Protein AF-A0A950TLU7-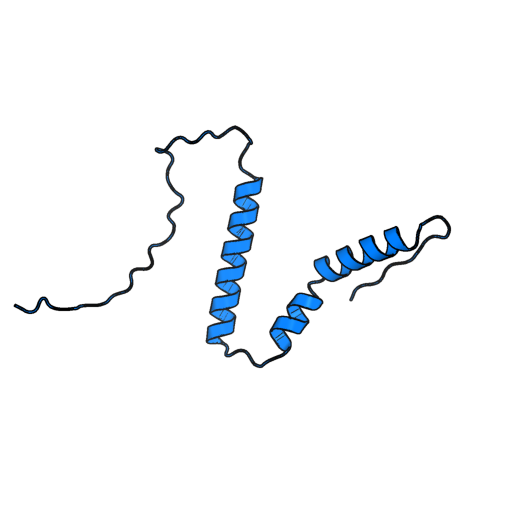F1 (afdb_monomer_lite)

Foldseek 3Di:
DFDDDDDPPDDPVVRVVVRVVRCVVVCVVVVCVVPVDDDPPVRVVVVVVVVVVVVVVVVVVVPDPPPPDPDVPDPDPPPDDPPPDDDDDDDD

Secondary structure (DSSP, 8-state):
----PPPTTS-HHHHHHHHHHHHHHTTHHHHHHHHSS---HHHHHHHHHHHHHHHHHHHHHHSS-TT----TTS--------------PPP-

Radius of gyration: 22.39 Å; chains: 1; bounding box: 50×42×54 Å

Structure (mmCIF, N/CA/C/O backbone):
data_AF-A0A950TLU7-F1
#
_entry.id   AF-A0A950TLU7-F1
#
loop_
_atom_site.group_PDB
_atom_site.id
_atom_site.type_symbol
_atom_site.label_atom_id
_atom_site.label_alt_id
_atom_site.label_comp_id
_atom_site.label_asym_id
_atom_site.label_entity_id
_atom_site.label_seq_id
_atom_site.pdbx_PDB_ins_code
_atom_site.Cartn_x
_atom_site.Cartn_y
_atom_site.Cartn_z
_atom_site.occupancy
_atom_site.B_iso_or_equiv
_atom_site.auth_seq_id
_atom_site.auth_comp_id
_atom_site.auth_asym_id
_atom_site.auth_atom_id
_atom_site.pdbx_PDB_model_num
ATOM 1 N N . MET A 1 1 ? -5.133 -12.192 0.298 1.00 72.81 1 MET A N 1
ATOM 2 C CA . MET A 1 1 ? -6.604 -12.160 0.502 1.00 72.81 1 MET A CA 1
ATOM 3 C C . MET A 1 1 ? -6.873 -11.535 1.868 1.00 72.81 1 MET A C 1
ATOM 5 O O . MET A 1 1 ? -6.212 -11.927 2.819 1.00 72.81 1 MET A O 1
ATOM 9 N N . ALA A 1 2 ? -7.776 -10.556 1.998 1.00 82.81 2 ALA A N 1
ATOM 10 C CA . ALA A 1 2 ? -7.981 -9.836 3.264 1.00 82.81 2 ALA A CA 1
ATOM 11 C C . ALA A 1 2 ? -9.288 -10.260 3.955 1.00 82.81 2 ALA A C 1
ATOM 13 O O . ALA A 1 2 ? -10.366 -9.959 3.455 1.00 82.81 2 ALA A O 1
ATOM 14 N N . PHE A 1 3 ? -9.180 -10.916 5.114 1.00 83.62 3 PHE A N 1
ATOM 15 C CA . PHE A 1 3 ? -10.308 -11.299 5.971 1.00 83.62 3 PHE A CA 1
ATOM 16 C C . PHE A 1 3 ? -10.137 -10.732 7.386 1.00 83.62 3 PHE A C 1
ATOM 18 O O . PHE A 1 3 ? -9.020 -10.453 7.835 1.00 83.62 3 PHE A O 1
ATOM 25 N N . ILE A 1 4 ? -11.255 -10.542 8.081 1.00 85.38 4 ILE A N 1
ATOM 26 C CA . ILE A 1 4 ? -11.318 -10.069 9.466 1.00 85.38 4 ILE A CA 1
ATOM 27 C C . ILE A 1 4 ? -12.562 -10.667 10.099 1.00 85.38 4 ILE A C 1
ATOM 29 O O . ILE A 1 4 ? -13.644 -10.581 9.523 1.00 85.38 4 ILE A O 1
ATOM 33 N N . ASN A 1 5 ? -12.398 -11.181 11.309 1.00 86.31 5 ASN A N 1
ATOM 34 C CA . ASN A 1 5 ? -13.507 -11.620 12.139 1.00 86.31 5 ASN A CA 1
ATOM 35 C C . ASN A 1 5 ? -13.839 -10.481 13.107 1.00 86.31 5 ASN A C 1
ATOM 37 O O . ASN A 1 5 ? -12.934 -9.897 13.709 1.00 86.31 5 ASN A O 1
ATOM 41 N N . ILE A 1 6 ? -15.120 -10.131 13.201 1.00 85.56 6 ILE A N 1
ATOM 42 C CA . ILE A 1 6 ? -15.608 -9.070 14.085 1.00 85.56 6 ILE A CA 1
ATOM 43 C C . ILE A 1 6 ? -16.060 -9.728 15.387 1.00 85.56 6 ILE A C 1
ATOM 45 O O . ILE A 1 6 ? -16.851 -10.668 15.354 1.00 85.56 6 ILE A O 1
ATOM 49 N N . ASN A 1 7 ? -15.561 -9.241 16.522 1.00 83.56 7 ASN A N 1
ATOM 50 C CA . ASN A 1 7 ? -16.007 -9.702 17.834 1.00 83.56 7 ASN A CA 1
ATOM 51 C C . ASN A 1 7 ? -17.244 -8.906 18.283 1.00 83.56 7 ASN A C 1
ATOM 53 O O . ASN A 1 7 ? -17.366 -7.726 17.959 1.00 83.56 7 ASN A O 1
ATOM 57 N N . ALA A 1 8 ? -18.126 -9.521 19.079 1.00 74.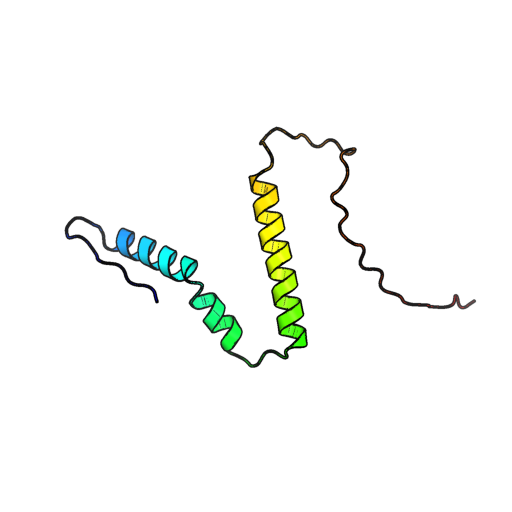25 8 ALA A N 1
ATOM 58 C CA . ALA A 1 8 ? -19.399 -8.923 19.513 1.00 74.25 8 ALA A CA 1
ATOM 59 C C . ALA A 1 8 ? -19.263 -7.591 20.288 1.00 74.25 8 ALA A C 1
ATOM 61 O O . ALA A 1 8 ? -20.198 -6.801 20.312 1.00 74.25 8 ALA A O 1
ATOM 62 N N . ASN A 1 9 ? -18.089 -7.319 20.871 1.00 78.19 9 ASN A N 1
ATOM 63 C CA . ASN A 1 9 ? -17.807 -6.114 21.661 1.00 78.19 9 ASN A CA 1
ATOM 64 C C . ASN A 1 9 ? -17.027 -5.028 20.893 1.00 78.19 9 ASN A C 1
ATOM 66 O O . ASN A 1 9 ? -16.485 -4.110 21.505 1.00 78.19 9 ASN A O 1
ATOM 70 N N . GLU A 1 10 ? -16.906 -5.123 19.565 1.00 76.88 10 GLU A N 1
ATOM 71 C CA . GLU A 1 10 ? -16.182 -4.132 18.763 1.00 76.88 10 GLU A CA 1
ATOM 72 C C . GLU A 1 10 ? -17.122 -3.300 17.890 1.00 76.88 10 GLU A C 1
ATOM 74 O O . GLU A 1 10 ? -17.975 -3.823 17.179 1.00 76.88 10 GLU A O 1
ATOM 79 N N . SER A 1 11 ? -16.905 -1.981 17.882 1.00 83.44 11 SER A N 1
ATOM 80 C CA . SER A 1 11 ? -17.587 -1.086 16.946 1.00 83.44 11 SER A CA 1
ATOM 81 C C . SER A 1 11 ? -17.193 -1.402 15.497 1.00 83.44 11 SER A C 1
ATOM 83 O O . SER A 1 11 ? -16.019 -1.650 15.189 1.00 83.44 11 SER A O 1
ATOM 85 N N . ILE A 1 12 ? -18.173 -1.325 14.593 1.00 86.00 12 ILE A N 1
ATOM 86 C CA . ILE A 1 12 ? -18.027 -1.509 13.139 1.00 86.00 12 ILE A CA 1
ATOM 87 C C . ILE A 1 12 ? -16.870 -0.672 12.577 1.00 86.00 12 ILE A C 1
ATOM 89 O O . ILE A 1 12 ? -16.092 -1.147 11.748 1.00 86.00 12 ILE A O 1
ATOM 93 N N . GLU A 1 13 ? -16.685 0.550 13.073 1.00 86.38 13 GLU A N 1
ATOM 94 C CA . GLU A 1 13 ? -15.618 1.441 12.614 1.00 86.38 13 GLU A CA 1
ATOM 95 C C . GLU A 1 13 ? -14.214 0.879 12.914 1.00 86.38 13 GLU A C 1
ATOM 97 O O . GLU A 1 13 ? -13.302 0.938 12.080 1.00 86.38 13 GLU A O 1
ATOM 102 N N . SER A 1 14 ? -14.045 0.231 14.072 1.00 87.88 14 SER A N 1
ATOM 103 C CA . SER A 1 14 ? -12.796 -0.445 14.445 1.00 87.88 14 SER A CA 1
ATOM 104 C C . SER A 1 14 ? -12.506 -1.649 13.541 1.00 87.88 14 SER A C 1
ATOM 106 O O . SER A 1 14 ? -11.355 -1.889 13.146 1.00 87.88 14 SER A O 1
ATOM 108 N N . ALA A 1 15 ? -13.542 -2.406 13.164 1.00 89.12 15 ALA A N 1
ATOM 109 C CA . ALA A 1 15 ? -13.421 -3.496 12.198 1.00 89.12 15 ALA A CA 1
ATOM 110 C C . ALA A 1 15 ? -13.001 -2.978 10.811 1.00 89.12 15 ALA A C 1
ATOM 112 O O . ALA A 1 15 ? -12.024 -3.472 10.243 1.00 89.12 15 ALA A O 1
ATOM 113 N N . LEU A 1 16 ? -13.633 -1.912 10.309 1.00 90.81 16 LEU A N 1
ATOM 114 C CA . LEU A 1 16 ? -13.275 -1.279 9.031 1.00 90.81 16 LEU A CA 1
ATOM 115 C C . LEU A 1 16 ? -11.838 -0.744 9.024 1.00 90.81 16 LEU A C 1
ATOM 117 O O . LEU A 1 16 ? -11.107 -0.881 8.036 1.00 90.81 16 LEU A O 1
ATOM 121 N N . ARG A 1 17 ? -11.372 -0.187 10.145 1.00 90.31 17 ARG A N 1
ATOM 122 C CA . ARG A 1 17 ? -9.983 0.271 10.275 1.00 90.31 17 ARG A CA 1
ATOM 123 C C . ARG A 1 17 ? -8.986 -0.888 10.178 1.00 90.31 17 ARG A C 1
ATOM 125 O O . ARG A 1 17 ? -7.943 -0.751 9.526 1.00 90.31 17 ARG A O 1
ATOM 132 N N . ARG A 1 18 ? -9.297 -2.040 10.784 1.00 88.62 18 ARG A N 1
ATOM 133 C CA . ARG A 1 18 ? -8.488 -3.268 10.667 1.00 88.62 18 ARG A CA 1
ATOM 134 C C . ARG A 1 18 ? -8.553 -3.858 9.261 1.00 88.62 18 ARG A C 1
ATOM 136 O O . ARG A 1 18 ? -7.505 -4.250 8.744 1.00 88.62 18 ARG A O 1
ATOM 143 N N . PHE A 1 19 ? -9.712 -3.800 8.605 1.00 90.81 19 PHE A N 1
ATOM 144 C CA . PHE A 1 19 ? -9.870 -4.200 7.206 1.00 90.81 19 PHE A CA 1
ATOM 145 C C . PHE A 1 19 ? -8.917 -3.428 6.308 1.00 90.81 19 PHE A C 1
ATOM 147 O O . PHE A 1 19 ? -8.087 -4.007 5.612 1.00 90.81 19 PHE A O 1
ATOM 154 N N . LYS A 1 20 ? -8.978 -2.094 6.394 1.00 91.94 20 LYS A N 1
ATOM 155 C CA . LYS A 1 20 ? -8.161 -1.189 5.591 1.00 91.94 20 LYS A CA 1
ATOM 156 C C . LYS A 1 20 ? -6.676 -1.475 5.790 1.00 91.94 20 LYS A C 1
ATOM 158 O O . LYS A 1 20 ? -5.925 -1.523 4.820 1.00 91.94 20 LYS A O 1
ATOM 163 N N . ARG A 1 21 ? -6.245 -1.726 7.031 1.00 90.94 21 ARG A N 1
ATOM 164 C CA . ARG A 1 21 ? -4.864 -2.137 7.326 1.00 90.94 21 ARG A CA 1
ATOM 165 C C . ARG A 1 21 ? -4.491 -3.468 6.675 1.00 90.94 21 ARG A C 1
ATOM 167 O O . ARG A 1 21 ? -3.414 -3.544 6.091 1.00 90.94 21 ARG A O 1
ATOM 174 N N . LYS A 1 22 ? -5.342 -4.494 6.761 1.00 92.25 22 LYS A N 1
ATOM 175 C CA . LYS A 1 22 ? -5.104 -5.800 6.123 1.00 92.25 22 LYS A CA 1
ATOM 176 C C . LYS A 1 22 ? -5.035 -5.678 4.598 1.00 92.25 22 LYS A C 1
ATOM 178 O O . LYS A 1 22 ? -4.075 -6.159 4.013 1.00 92.25 22 LYS A O 1
ATOM 183 N N . VAL A 1 23 ? -5.951 -4.940 3.970 1.00 93.50 23 VAL A N 1
ATOM 184 C CA . VAL A 1 23 ? -5.945 -4.668 2.518 1.00 93.50 23 VAL A CA 1
ATOM 185 C C . VAL A 1 23 ? -4.669 -3.945 2.074 1.00 93.50 23 VAL A C 1
ATOM 187 O O . VAL A 1 23 ? -4.101 -4.269 1.032 1.00 93.50 23 VAL A O 1
ATOM 190 N N . ILE A 1 24 ? -4.191 -2.980 2.867 1.00 90.31 24 ILE A N 1
ATOM 191 C CA . ILE A 1 24 ? -2.930 -2.275 2.595 1.00 90.31 24 ILE A CA 1
ATOM 192 C C . ILE A 1 24 ? -1.726 -3.211 2.769 1.00 90.31 24 ILE A C 1
ATOM 194 O O . ILE A 1 24 ? -0.817 -3.181 1.942 1.00 90.31 24 ILE A O 1
ATOM 198 N N . SER A 1 25 ? -1.714 -4.026 3.827 1.00 89.50 25 SER A N 1
ATOM 199 C CA . SER A 1 25 ? -0.644 -4.990 4.120 1.00 89.50 25 SER A CA 1
ATOM 200 C C . SER A 1 25 ? -0.479 -6.026 3.012 1.00 89.50 25 SER A C 1
ATOM 202 O O . SER A 1 25 ? 0.641 -6.364 2.653 1.00 89.50 25 SER A O 1
ATOM 204 N N . GLU A 1 26 ? -1.593 -6.508 2.474 1.00 91.19 26 GLU A N 1
ATOM 205 C CA . GLU A 1 26 ? -1.643 -7.496 1.394 1.00 91.19 26 GLU A CA 1
ATOM 206 C C . GLU A 1 26 ? -1.357 -6.877 0.008 1.00 91.19 26 GLU A C 1
ATOM 208 O O . GLU A 1 26 ? -1.415 -7.574 -0.994 1.00 91.19 26 GLU A O 1
ATOM 213 N N . GLU A 1 27 ? -1.099 -5.565 -0.078 1.00 88.62 27 GLU A N 1
ATOM 214 C CA . GLU A 1 27 ? -0.874 -4.806 -1.322 1.00 88.62 27 GLU A CA 1
ATOM 215 C C . GLU A 1 27 ? -1.958 -4.975 -2.422 1.00 88.62 27 GLU A C 1
ATOM 217 O O . GLU A 1 27 ? -1.750 -4.536 -3.552 1.00 88.62 27 GLU A O 1
ATOM 222 N N . ILE A 1 28 ? -3.156 -5.479 -2.096 1.00 87.38 28 ILE A N 1
ATOM 223 C CA . ILE A 1 28 ? -4.215 -5.858 -3.062 1.00 87.38 28 ILE A CA 1
ATOM 224 C C . ILE A 1 28 ? -4.553 -4.719 -4.037 1.00 87.38 28 ILE A C 1
ATOM 226 O O . ILE A 1 28 ? -4.541 -4.893 -5.254 1.00 87.38 28 ILE A O 1
ATOM 230 N N . ILE A 1 29 ? -4.799 -3.512 -3.516 1.00 87.38 29 ILE A N 1
ATOM 231 C CA . ILE A 1 29 ? -5.142 -2.332 -4.334 1.00 87.38 29 ILE A CA 1
ATOM 232 C C . ILE A 1 29 ? -3.974 -1.928 -5.244 1.00 87.38 29 ILE A C 1
ATOM 234 O O . ILE A 1 29 ? -4.164 -1.436 -6.357 1.00 87.38 29 ILE A O 1
ATOM 238 N N . LYS A 1 30 ? -2.743 -2.089 -4.760 1.00 87.62 30 LYS A N 1
ATOM 239 C CA . LYS A 1 30 ? -1.539 -1.716 -5.502 1.00 87.62 30 LYS A CA 1
ATOM 240 C C . LYS A 1 30 ? -1.297 -2.698 -6.644 1.00 87.62 30 LYS A C 1
ATOM 242 O O . LYS A 1 30 ? -0.884 -2.262 -7.714 1.00 87.62 30 LYS A O 1
ATOM 247 N N . ASP A 1 31 ? -1.568 -3.978 -6.432 1.00 87.56 31 ASP A N 1
ATOM 248 C CA . ASP A 1 31 ? -1.440 -4.997 -7.468 1.00 87.56 31 ASP A CA 1
ATOM 249 C C . ASP A 1 31 ? -2.535 -4.860 -8.521 1.00 87.56 31 ASP A C 1
ATOM 251 O O . ASP A 1 31 ? -2.205 -4.813 -9.704 1.00 87.56 31 ASP A O 1
ATOM 255 N N . LEU A 1 32 ? -3.783 -4.598 -8.121 1.00 89.38 32 LEU A N 1
ATOM 256 C CA . LEU A 1 32 ? -4.842 -4.199 -9.056 1.00 89.38 32 LEU A CA 1
ATOM 257 C C . LEU A 1 32 ? -4.398 -3.039 -9.957 1.00 89.38 32 LEU A C 1
ATOM 259 O O . LEU A 1 32 ? -4.502 -3.124 -11.175 1.00 89.38 32 LEU A O 1
ATOM 263 N N . LYS A 1 33 ? -3.812 -1.978 -9.386 1.00 87.81 33 LYS A N 1
ATOM 264 C CA . LYS A 1 33 ? -3.328 -0.828 -10.171 1.00 87.81 33 LYS A CA 1
ATOM 265 C C . LYS A 1 33 ? -2.176 -1.163 -11.123 1.00 87.81 33 LYS A C 1
ATOM 267 O O . LYS A 1 33 ? -2.094 -0.560 -12.187 1.00 87.81 33 LYS A O 1
ATOM 272 N N . LYS A 1 34 ? -1.280 -2.086 -10.756 1.00 84.62 34 LYS A N 1
ATOM 273 C CA . LYS A 1 34 ? -0.182 -2.541 -11.632 1.00 84.62 34 LYS A CA 1
ATOM 274 C C . LYS A 1 34 ? -0.675 -3.439 -12.768 1.00 84.62 34 LYS A C 1
ATOM 276 O O . LYS A 1 34 ? -0.007 -3.503 -13.792 1.00 84.62 34 LYS A O 1
ATOM 281 N N . HIS A 1 35 ? -1.778 -4.154 -12.552 1.00 85.69 35 HIS A N 1
ATOM 282 C CA . HIS A 1 35 ? -2.342 -5.121 -13.495 1.00 85.69 35 HIS A CA 1
ATOM 283 C C . HIS A 1 35 ? -3.531 -4.577 -14.297 1.00 85.69 35 HIS A C 1
ATOM 285 O O . HIS A 1 35 ? -3.980 -5.241 -15.221 1.00 85.69 35 HIS A O 1
ATOM 291 N N . ALA A 1 36 ? -4.010 -3.367 -13.992 1.00 88.00 36 ALA A N 1
ATOM 292 C CA . ALA A 1 36 ? -5.114 -2.727 -14.706 1.00 88.00 36 ALA A CA 1
ATOM 293 C C . ALA A 1 36 ? -4.811 -2.442 -16.190 1.00 88.00 36 ALA A C 1
ATOM 295 O O . ALA A 1 36 ? -5.732 -2.302 -16.985 1.00 88.00 36 ALA A O 1
ATOM 296 N N . HIS A 1 37 ? -3.537 -2.327 -16.565 1.00 88.56 37 HIS A N 1
ATOM 297 C CA . HIS A 1 37 ? -3.093 -2.129 -17.943 1.00 88.56 37 HIS A CA 1
ATOM 298 C C . HIS A 1 37 ? -1.797 -2.901 -18.189 1.00 88.56 37 HIS A C 1
ATOM 300 O O . HIS A 1 37 ? -1.012 -3.136 -17.266 1.00 88.56 37 HIS A O 1
ATOM 306 N N . PHE A 1 38 ? -1.558 -3.290 -19.444 1.00 89.69 38 PHE A N 1
ATOM 307 C CA . PHE A 1 38 ? -0.289 -3.893 -19.827 1.00 89.69 38 PHE A CA 1
ATOM 308 C C . PHE A 1 38 ? 0.833 -2.864 -19.672 1.00 89.69 38 PHE A C 1
ATOM 310 O O . PHE A 1 38 ? 0.821 -1.802 -20.291 1.00 89.69 38 PHE A O 1
ATOM 317 N N . ILE A 1 39 ? 1.812 -3.193 -18.833 1.00 87.44 39 ILE A N 1
ATOM 318 C CA . ILE A 1 39 ? 3.016 -2.389 -18.652 1.00 87.44 39 ILE A CA 1
ATOM 319 C C . ILE A 1 39 ? 4.163 -3.118 -19.355 1.00 87.44 39 ILE A C 1
ATOM 321 O O . ILE A 1 39 ? 4.504 -4.232 -18.939 1.00 87.44 39 ILE A O 1
ATOM 325 N N . PRO A 1 40 ? 4.810 -2.496 -20.356 1.00 91.12 40 PRO A N 1
ATOM 326 C CA . PRO A 1 40 ? 5.979 -3.066 -21.008 1.00 91.12 40 PRO A CA 1
ATOM 327 C C . PRO A 1 40 ? 7.072 -3.459 -19.997 1.00 91.12 40 PRO A C 1
ATOM 329 O O . PRO A 1 40 ? 7.294 -2.749 -19.004 1.00 91.12 40 PRO A O 1
ATOM 332 N N . PRO A 1 41 ? 7.817 -4.553 -20.237 1.00 86.38 41 PRO A N 1
ATOM 333 C CA . PRO A 1 41 ? 8.779 -5.095 -19.274 1.00 86.38 41 PRO A CA 1
ATOM 334 C C . PRO A 1 41 ? 9.858 -4.079 -18.860 1.00 86.38 41 PRO A C 1
ATOM 336 O O . PRO A 1 41 ? 10.216 -4.005 -17.681 1.00 86.38 41 PRO A O 1
ATOM 339 N N . GLY A 1 42 ? 10.309 -3.218 -19.781 1.00 88.19 42 GLY A N 1
ATOM 340 C CA . GLY A 1 42 ? 11.257 -2.140 -19.473 1.00 88.19 42 GLY A CA 1
ATOM 341 C C . GLY A 1 42 ? 10.703 -1.102 -18.487 1.00 88.19 42 GLY A C 1
ATOM 342 O O . GLY A 1 42 ? 11.407 -0.650 -17.580 1.00 88.19 42 GLY A O 1
ATOM 343 N N . GLN A 1 43 ? 9.418 -0.758 -18.593 1.00 86.56 43 GLN A N 1
ATOM 344 C CA . GLN A 1 43 ? 8.757 0.172 -17.676 1.00 86.56 43 GLN A CA 1
ATOM 345 C C . GLN A 1 43 ? 8.486 -0.486 -16.313 1.00 86.56 43 GLN A C 1
ATOM 347 O O . GLN A 1 43 ? 8.661 0.154 -15.272 1.00 86.56 43 GLN A O 1
ATOM 352 N N . LYS A 1 44 ? 8.185 -1.793 -16.292 1.00 86.44 44 LYS A N 1
ATOM 353 C CA . LYS A 1 44 ? 8.070 -2.597 -15.062 1.00 86.44 44 LYS A CA 1
ATOM 354 C C . LYS A 1 44 ? 9.389 -2.633 -14.278 1.00 86.44 44 LYS A C 1
ATOM 356 O O . LYS A 1 44 ? 9.378 -2.458 -13.056 1.00 86.44 44 LYS A O 1
ATOM 361 N N . ALA A 1 45 ? 10.525 -2.783 -14.965 1.00 86.44 45 ALA A N 1
ATOM 362 C CA . ALA A 1 45 ? 11.855 -2.747 -14.352 1.00 86.44 45 ALA A CA 1
ATOM 363 C C . ALA A 1 45 ? 12.176 -1.373 -13.730 1.00 86.44 45 ALA A C 1
ATOM 365 O O . ALA A 1 45 ? 12.607 -1.298 -12.573 1.00 86.44 45 ALA A O 1
ATOM 366 N N . LYS A 1 46 ? 11.881 -0.279 -14.448 1.00 88.00 46 LYS A N 1
ATOM 367 C CA . LYS A 1 46 ? 12.027 1.100 -13.940 1.00 88.00 46 LYS A CA 1
ATOM 368 C C . LYS A 1 46 ? 11.146 1.359 -12.711 1.00 88.00 46 LYS A C 1
ATOM 370 O O . LYS A 1 46 ? 11.611 1.911 -11.714 1.00 88.00 46 LYS A O 1
ATOM 375 N N . LEU A 1 47 ? 9.891 0.910 -12.733 1.00 87.81 47 LEU A N 1
ATOM 376 C CA . LEU A 1 47 ? 8.965 1.078 -11.611 1.00 87.81 47 LEU A CA 1
ATOM 377 C C . LEU A 1 47 ? 9.399 0.270 -10.374 1.00 87.81 47 LEU A C 1
ATOM 379 O O . LEU A 1 47 ? 9.281 0.751 -9.242 1.00 87.81 47 LEU A O 1
ATOM 383 N N . LYS A 1 48 ? 9.948 -0.939 -10.566 1.00 87.38 48 LYS A N 1
ATOM 384 C CA . LYS A 1 48 ? 10.501 -1.770 -9.482 1.00 87.38 48 LYS A CA 1
ATOM 385 C C . LYS A 1 48 ? 11.685 -1.081 -8.795 1.00 87.38 48 LYS A C 1
ATOM 387 O O . LYS A 1 48 ? 11.692 -0.984 -7.565 1.00 87.38 48 LYS A O 1
ATOM 392 N N . SER A 1 49 ? 12.644 -0.553 -9.561 1.00 86.38 49 SER A N 1
ATOM 393 C CA . SER A 1 49 ? 13.827 0.124 -9.005 1.00 86.38 49 SER A CA 1
ATOM 394 C C 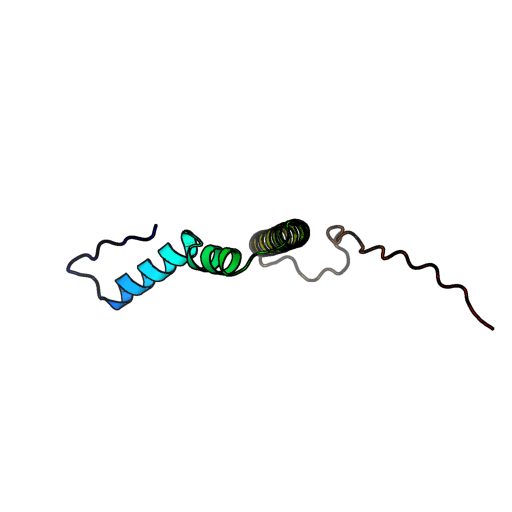. SER A 1 49 ? 13.467 1.431 -8.287 1.00 86.38 49 SER A C 1
ATOM 396 O O . SER A 1 49 ? 13.942 1.683 -7.176 1.00 86.38 49 SER A O 1
ATOM 398 N N . ALA A 1 50 ? 12.550 2.226 -8.849 1.00 87.88 50 ALA A N 1
ATOM 399 C CA . ALA A 1 50 ? 12.050 3.446 -8.220 1.00 87.88 50 ALA A CA 1
ATOM 400 C C . ALA A 1 50 ? 11.355 3.162 -6.874 1.00 87.88 50 ALA A C 1
ATOM 402 O O . ALA A 1 50 ? 11.624 3.834 -5.871 1.00 87.88 50 ALA A O 1
ATOM 403 N N . ASN A 1 51 ? 10.513 2.124 -6.819 1.00 87.25 51 ASN A N 1
ATOM 404 C CA . ASN A 1 51 ? 9.831 1.709 -5.592 1.00 87.25 51 ASN A CA 1
ATOM 405 C C . ASN A 1 51 ? 10.801 1.174 -4.530 1.00 87.25 51 ASN A C 1
ATOM 407 O O . ASN A 1 51 ? 10.659 1.518 -3.354 1.00 87.25 51 ASN A O 1
ATOM 411 N N . ALA A 1 52 ? 11.814 0.398 -4.928 1.00 85.44 52 ALA A N 1
ATOM 412 C CA . ALA A 1 52 ? 12.862 -0.072 -4.023 1.00 85.44 52 ALA A CA 1
ATOM 413 C C . ALA A 1 52 ? 13.634 1.104 -3.400 1.00 85.44 52 ALA A C 1
ATOM 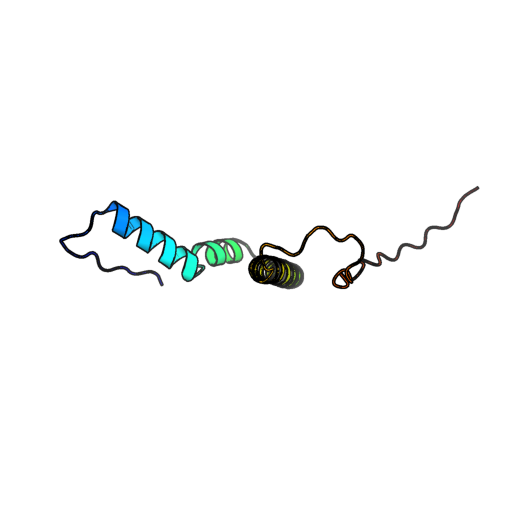415 O O . ALA A 1 52 ? 13.737 1.198 -2.176 1.00 85.44 52 ALA A O 1
ATOM 416 N N . ARG A 1 53 ? 14.069 2.076 -4.217 1.00 87.88 53 ARG A N 1
ATOM 417 C CA . ARG A 1 53 ? 14.737 3.302 -3.740 1.00 87.88 53 ARG A CA 1
ATOM 418 C C . ARG A 1 53 ? 13.852 4.113 -2.792 1.00 87.88 53 ARG A C 1
ATOM 420 O O . ARG A 1 53 ? 14.339 4.659 -1.804 1.00 87.88 53 ARG A O 1
ATOM 427 N N . LYS A 1 54 ? 12.546 4.210 -3.066 1.00 86.19 54 LYS A N 1
ATOM 428 C CA . LYS A 1 54 ? 11.586 4.896 -2.183 1.00 86.19 54 LYS A CA 1
ATOM 429 C C . LYS A 1 54 ? 11.435 4.177 -0.838 1.00 86.19 54 LYS A C 1
ATOM 431 O O . LYS A 1 54 ? 11.432 4.840 0.198 1.00 86.19 54 LYS A O 1
ATOM 436 N N . ARG A 1 55 ? 11.347 2.841 -0.836 1.00 84.56 55 ARG A N 1
ATOM 437 C CA . ARG A 1 55 ? 11.283 2.030 0.393 1.00 84.56 55 ARG A CA 1
ATOM 438 C C . ARG A 1 55 ? 12.558 2.190 1.221 1.00 84.56 55 ARG A C 1
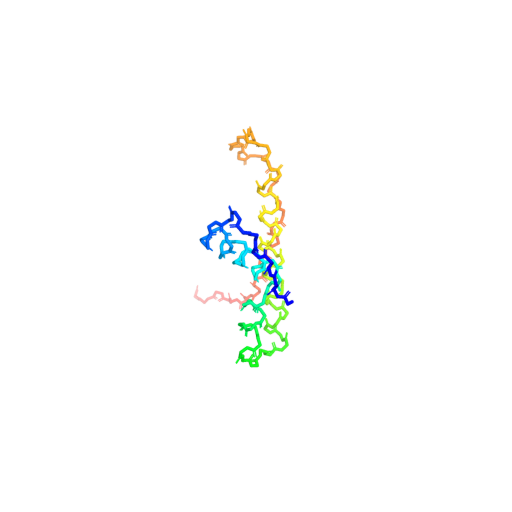ATOM 440 O O . ARG A 1 55 ? 12.463 2.414 2.422 1.00 84.56 55 ARG A O 1
ATOM 447 N N . ASN A 1 56 ? 13.719 2.165 0.571 1.00 84.38 56 ASN A N 1
ATOM 448 C CA . ASN A 1 56 ? 15.015 2.309 1.229 1.00 84.38 56 ASN A CA 1
ATOM 449 C C . ASN A 1 56 ? 15.165 3.682 1.906 1.00 84.38 56 ASN A C 1
ATOM 451 O O . ASN A 1 56 ? 15.477 3.763 3.089 1.00 84.38 56 ASN A O 1
ATOM 455 N N . ARG A 1 57 ? 14.802 4.768 1.203 1.00 84.94 57 ARG A N 1
ATOM 456 C CA . ARG A 1 57 ? 14.794 6.133 1.766 1.00 84.94 57 ARG A CA 1
ATOM 457 C C . ARG A 1 57 ? 13.916 6.263 3.013 1.00 84.94 57 ARG A C 1
ATOM 459 O O . ARG A 1 57 ? 14.310 6.926 3.967 1.00 84.94 57 ARG A O 1
ATOM 466 N N . ARG A 1 58 ? 12.739 5.625 3.028 1.00 81.19 58 ARG A N 1
ATOM 467 C CA . ARG A 1 58 ? 11.856 5.624 4.208 1.00 81.19 58 ARG A CA 1
ATOM 468 C C . ARG A 1 58 ? 12.465 4.862 5.386 1.00 81.19 58 ARG A C 1
ATOM 470 O O . ARG A 1 58 ? 12.375 5.353 6.504 1.00 81.19 58 ARG A O 1
ATOM 477 N N . ARG A 1 59 ? 13.108 3.715 5.131 1.00 80.62 59 ARG A N 1
ATOM 478 C CA . ARG A 1 59 ? 13.782 2.921 6.173 1.00 80.62 59 ARG A CA 1
ATOM 479 C C . ARG A 1 59 ? 14.951 3.676 6.795 1.00 80.62 59 ARG A C 1
ATOM 481 O O . ARG A 1 59 ? 15.016 3.775 8.013 1.00 80.62 59 ARG A O 1
ATOM 488 N N . PHE A 1 60 ? 15.813 4.277 5.978 1.00 76.12 60 PHE A N 1
ATOM 489 C CA . PHE A 1 60 ? 16.941 5.055 6.488 1.00 76.12 60 PHE A CA 1
ATOM 490 C C . PHE A 1 60 ? 16.504 6.297 7.258 1.00 76.12 60 PHE A C 1
ATOM 492 O O . PHE A 1 60 ? 17.111 6.615 8.269 1.00 76.12 60 PHE A O 1
ATOM 499 N N . ARG A 1 61 ? 15.422 6.974 6.848 1.00 76.19 61 ARG A N 1
ATOM 500 C CA . ARG A 1 61 ? 14.901 8.125 7.602 1.00 76.19 61 ARG A CA 1
ATOM 501 C C . ARG A 1 61 ? 14.394 7.737 8.994 1.00 76.19 61 ARG A C 1
ATOM 503 O O . ARG A 1 61 ? 14.504 8.545 9.902 1.00 76.19 61 ARG A O 1
ATOM 510 N N . GLN A 1 62 ? 13.845 6.532 9.150 1.00 70.31 62 GLN A N 1
ATOM 511 C CA . GLN A 1 62 ? 13.363 6.014 10.436 1.00 70.31 62 GLN A CA 1
ATOM 512 C C . GLN A 1 62 ? 14.498 5.547 11.359 1.00 70.31 62 GLN A C 1
ATOM 514 O O . GLN A 1 62 ? 14.323 5.560 12.567 1.00 70.31 62 GLN A O 1
ATOM 519 N N . GLN A 1 63 ? 15.649 5.158 10.801 1.00 65.06 63 GLN A N 1
ATOM 520 C CA . GLN A 1 63 ? 16.828 4.724 11.564 1.00 65.06 63 GLN A CA 1
ATOM 521 C C . GLN A 1 63 ? 17.741 5.881 11.993 1.00 65.06 63 GLN A C 1
ATOM 523 O O . GLN A 1 63 ? 18.719 5.651 12.697 1.00 65.06 63 GLN A O 1
ATOM 528 N N . ARG A 1 64 ? 17.458 7.125 11.580 1.00 62.09 64 ARG A N 1
ATOM 529 C CA . ARG A 1 64 ? 18.217 8.285 12.060 1.00 62.09 64 ARG A CA 1
ATOM 530 C C . ARG A 1 64 ? 17.760 8.600 13.488 1.00 62.09 64 ARG A C 1
ATOM 532 O O . ARG A 1 64 ? 16.585 8.930 13.652 1.00 62.09 64 ARG A O 1
ATOM 539 N N . PRO A 1 65 ? 18.641 8.534 14.502 1.00 62.44 65 PRO A N 1
ATOM 540 C CA . PRO A 1 65 ? 18.305 9.044 15.823 1.00 62.44 65 PRO A CA 1
ATOM 541 C C . PRO A 1 65 ? 17.930 10.527 15.700 1.00 62.44 65 PRO A C 1
ATOM 543 O O . PRO A 1 65 ? 18.558 11.277 14.943 1.00 62.44 65 PRO A O 1
ATOM 546 N N . MET A 1 66 ? 16.872 10.922 16.412 1.00 57.34 66 MET A N 1
ATOM 547 C CA . MET A 1 66 ? 16.279 12.268 16.458 1.00 57.34 66 MET A CA 1
ATOM 548 C C . MET A 1 66 ? 17.220 13.261 17.170 1.00 57.34 66 MET A C 1
ATOM 550 O O . MET A 1 66 ? 16.888 13.822 18.204 1.00 57.34 66 MET A O 1
ATOM 554 N N . GLY A 1 67 ? 18.433 13.413 16.641 1.00 57.41 67 GLY A N 1
ATOM 555 C CA . GLY A 1 67 ? 19.531 14.191 17.219 1.00 57.41 67 GLY A CA 1
ATOM 556 C C . GLY A 1 67 ? 20.751 14.341 16.301 1.00 57.41 67 GLY A C 1
ATOM 557 O O . GLY A 1 67 ? 21.671 15.082 16.628 1.00 57.41 67 GLY A O 1
ATOM 558 N N . ALA A 1 68 ? 20.775 13.701 15.122 1.00 58.97 68 ALA A N 1
ATOM 559 C CA . ALA A 1 68 ? 21.796 13.975 14.111 1.00 58.97 68 ALA A CA 1
ATOM 560 C C . ALA A 1 68 ? 21.495 15.318 13.423 1.00 58.97 68 ALA A C 1
ATOM 562 O O . ALA A 1 68 ? 20.815 15.365 12.392 1.00 58.97 68 ALA A O 1
ATOM 563 N N . GLY A 1 69 ? 21.964 16.396 14.054 1.00 51.44 69 GLY A N 1
ATOM 564 C CA . GLY A 1 69 ? 21.876 17.767 13.573 1.00 51.44 69 GLY A CA 1
ATOM 565 C C . GLY A 1 69 ? 22.383 17.937 12.141 1.00 51.44 69 GLY A C 1
ATOM 566 O O . GLY A 1 69 ? 23.134 17.117 11.607 1.00 51.44 69 GLY A O 1
ATOM 567 N N . ASN A 1 70 ? 21.935 19.027 11.521 1.00 59.03 70 ASN A N 1
ATOM 568 C CA . ASN A 1 70 ? 22.354 19.501 10.208 1.00 59.03 70 ASN A CA 1
ATOM 569 C C . ASN A 1 70 ? 23.851 19.855 10.208 1.00 59.03 70 ASN A C 1
ATOM 571 O O . ASN A 1 70 ? 24.209 21.026 10.185 1.00 59.03 70 ASN A O 1
ATOM 575 N N . ASN A 1 71 ? 24.740 18.865 10.240 1.00 52.28 71 ASN A N 1
ATOM 576 C CA . ASN A 1 71 ? 26.141 19.096 9.933 1.00 52.28 71 ASN A CA 1
ATOM 577 C C . ASN A 1 71 ? 26.329 18.904 8.425 1.00 52.28 71 ASN A C 1
ATOM 579 O O . ASN A 1 71 ? 26.196 17.794 7.904 1.00 52.28 71 ASN A O 1
ATOM 583 N N . ALA A 1 72 ? 26.605 20.000 7.718 1.00 55.66 72 ALA A N 1
ATOM 584 C CA . ALA A 1 72 ? 26.800 20.046 6.269 1.00 55.66 72 ALA A CA 1
ATOM 585 C C . ALA A 1 72 ? 28.061 19.291 5.778 1.00 55.66 72 ALA A C 1
ATOM 587 O O . ALA A 1 72 ? 28.354 19.326 4.589 1.00 55.66 72 ALA A O 1
ATOM 588 N N . ASN A 1 73 ? 28.763 18.571 6.664 1.00 55.62 73 ASN A N 1
ATOM 589 C CA . ASN A 1 73 ? 30.028 17.874 6.404 1.00 55.62 73 ASN A CA 1
ATOM 590 C C . ASN A 1 73 ? 30.017 16.364 6.743 1.00 55.62 73 ASN A C 1
ATOM 592 O O . ASN A 1 73 ? 31.062 15.774 6.995 1.00 55.62 73 ASN A O 1
ATOM 596 N N . GLY A 1 74 ? 28.854 15.703 6.758 1.00 51.88 74 GLY A N 1
ATOM 597 C CA . GLY A 1 74 ? 28.788 14.231 6.794 1.00 51.88 74 GLY A CA 1
ATOM 598 C C . GLY A 1 74 ? 28.882 13.624 5.385 1.00 51.88 74 GLY A C 1
ATOM 599 O O . GLY A 1 74 ? 28.359 14.236 4.448 1.00 51.88 74 GLY A O 1
ATOM 600 N N . PRO A 1 75 ? 29.483 12.430 5.191 1.00 53.28 75 PRO A N 1
ATOM 601 C CA . PRO A 1 75 ? 29.560 11.804 3.876 1.00 53.28 75 PRO A CA 1
ATOM 602 C C . PRO A 1 75 ? 28.140 11.591 3.346 1.00 53.28 75 PRO A C 1
ATOM 604 O O . PRO A 1 75 ? 27.365 10.779 3.859 1.00 53.28 75 PRO A O 1
ATOM 607 N N . ARG A 1 76 ? 27.769 12.382 2.333 1.00 56.88 76 ARG A N 1
ATOM 608 C CA . ARG A 1 76 ? 26.505 12.224 1.610 1.00 56.88 76 ARG A CA 1
ATOM 609 C C . ARG A 1 76 ? 26.500 10.783 1.093 1.00 56.88 76 ARG A C 1
ATOM 611 O O . ARG A 1 76 ? 27.470 10.400 0.439 1.00 56.88 76 ARG A O 1
ATOM 618 N N . PRO A 1 77 ? 25.462 9.968 1.360 1.00 53.69 77 PRO A N 1
ATOM 619 C CA . PRO A 1 77 ? 25.386 8.651 0.747 1.00 53.69 77 PRO A CA 1
ATOM 620 C C . PRO A 1 77 ? 25.451 8.874 -0.760 1.00 53.69 77 PRO A C 1
ATOM 622 O O . PRO A 1 77 ? 24.655 9.659 -1.279 1.00 53.69 77 PRO A O 1
ATOM 625 N N . ALA A 1 78 ? 26.440 8.259 -1.413 1.00 54.16 78 ALA A N 1
ATOM 626 C CA . ALA A 1 78 ? 26.738 8.420 -2.828 1.00 54.16 78 ALA A CA 1
ATOM 627 C C . ALA A 1 78 ? 25.488 8.095 -3.659 1.00 54.16 78 ALA A C 1
ATOM 629 O O . ALA A 1 78 ? 25.203 6.955 -4.025 1.00 54.16 78 ALA A O 1
ATOM 630 N N . GLY A 1 79 ? 24.681 9.125 -3.896 1.00 49.72 79 GLY A N 1
ATOM 631 C CA . GLY A 1 79 ? 23.547 9.109 -4.790 1.00 49.72 79 GLY A CA 1
ATOM 632 C C . GLY A 1 79 ? 24.119 9.186 -6.184 1.00 49.72 79 GLY A C 1
ATOM 633 O O . GLY A 1 79 ? 24.370 10.278 -6.677 1.00 49.72 79 GLY A O 1
ATOM 634 N N . GLN A 1 80 ? 24.375 8.007 -6.742 1.00 50.25 80 GLN A N 1
ATOM 635 C CA . GLN A 1 80 ? 24.768 7.753 -8.117 1.00 50.25 80 GLN A CA 1
ATOM 636 C C . GLN A 1 80 ? 24.244 8.841 -9.060 1.00 50.25 80 GLN A C 1
ATOM 638 O O . GLN A 1 80 ? 23.032 8.977 -9.261 1.00 50.25 80 GLN A O 1
ATOM 643 N N . GLY A 1 81 ? 25.183 9.640 -9.570 1.00 41.81 81 GLY A N 1
ATOM 644 C CA . GLY A 1 81 ? 24.928 10.663 -10.565 1.00 41.81 81 GLY A CA 1
ATOM 645 C C . GLY A 1 81 ? 24.236 10.048 -11.772 1.00 41.81 81 GLY A C 1
ATOM 646 O O . GLY A 1 81 ? 24.611 8.981 -12.254 1.00 41.81 81 GLY A O 1
ATOM 647 N N . ASN A 1 82 ? 23.200 10.724 -12.251 1.00 47.91 82 ASN A N 1
ATOM 648 C CA . ASN A 1 82 ? 22.690 10.488 -13.586 1.00 47.91 82 ASN A CA 1
ATOM 649 C C . ASN A 1 82 ? 23.662 11.174 -14.556 1.00 47.91 82 ASN A C 1
ATOM 651 O O . ASN A 1 82 ? 23.465 12.338 -14.896 1.00 47.91 82 ASN A O 1
ATOM 655 N N . THR A 1 83 ? 24.737 10.487 -14.948 1.00 49.38 83 THR A N 1
ATOM 656 C CA . THR A 1 83 ? 25.580 10.890 -16.081 1.00 49.38 83 THR A CA 1
ATOM 657 C C . THR A 1 83 ? 24.783 10.664 -17.361 1.00 49.38 83 THR A C 1
ATOM 659 O O . THR A 1 83 ? 24.862 9.613 -17.993 1.00 49.38 83 THR A O 1
ATOM 662 N N . GLY A 1 84 ? 23.946 11.642 -17.703 1.00 43.50 84 GLY A N 1
ATOM 663 C CA . GLY A 1 84 ? 23.411 11.786 -19.047 1.00 43.50 84 GLY A CA 1
ATOM 664 C C . GLY A 1 84 ? 24.546 12.224 -19.961 1.00 43.50 84 GLY A C 1
ATOM 665 O O . GLY A 1 84 ? 24.954 13.379 -19.915 1.00 43.50 84 GLY A O 1
ATOM 666 N N . GLY A 1 85 ? 25.080 11.285 -20.742 1.00 45.09 85 GLY A N 1
ATOM 667 C CA . GLY A 1 85 ? 25.928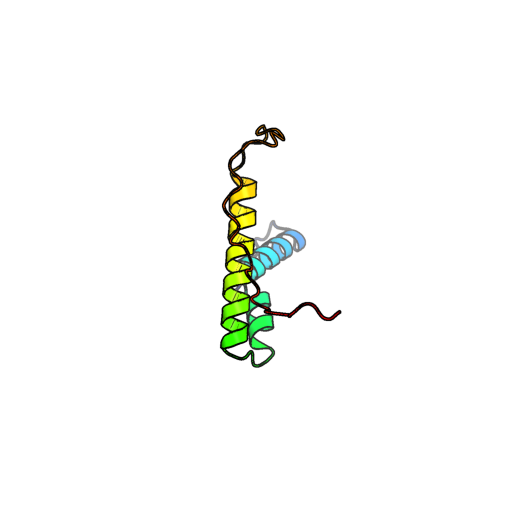 11.599 -21.883 1.00 45.09 85 GLY A CA 1
ATOM 668 C C . GLY A 1 85 ? 25.136 12.399 -22.916 1.00 45.09 85 GLY A C 1
ATOM 669 O O . GLY A 1 85 ? 23.998 12.060 -23.238 1.00 45.09 85 GLY A O 1
ATOM 670 N N . GLY A 1 86 ? 25.748 13.469 -23.405 1.00 46.91 86 GLY A N 1
ATOM 671 C CA . GLY A 1 86 ? 25.212 14.344 -24.435 1.00 46.91 86 GLY A CA 1
ATOM 672 C C . GLY A 1 86 ? 26.320 15.267 -24.914 1.00 46.91 86 GLY A C 1
ATOM 673 O O . GLY A 1 86 ? 26.436 16.397 -24.457 1.00 46.91 86 GLY A O 1
ATOM 674 N N . THR A 1 87 ? 27.180 14.743 -25.782 1.00 58.22 87 THR A N 1
ATOM 675 C CA . THR A 1 87 ? 28.126 15.517 -26.586 1.00 58.22 87 THR A CA 1
ATOM 676 C C . THR A 1 87 ? 27.362 16.562 -27.400 1.00 58.22 87 THR A C 1
ATOM 678 O O . THR A 1 87 ? 26.601 16.203 -28.296 1.00 58.22 87 THR A O 1
ATOM 681 N N . GLY A 1 88 ? 27.562 17.842 -27.096 1.00 49.41 88 GLY A N 1
ATOM 682 C CA . GLY A 1 88 ? 27.083 18.964 -27.897 1.00 49.41 88 GLY A CA 1
ATOM 683 C C . GLY A 1 88 ? 28.226 19.950 -28.086 1.00 49.41 88 GLY A C 1
ATOM 684 O O . GLY A 1 88 ? 28.629 20.608 -27.131 1.00 49.41 88 GLY A O 1
ATOM 685 N N . ALA A 1 89 ? 28.785 19.980 -29.294 1.00 55.91 89 ALA A N 1
ATOM 686 C CA . ALA A 1 89 ? 29.851 20.888 -29.699 1.00 55.91 89 ALA A CA 1
ATOM 687 C C . ALA A 1 89 ? 29.451 22.366 -29.491 1.00 55.91 89 ALA A C 1
ATOM 689 O O . ALA A 1 89 ? 28.288 22.706 -29.729 1.00 55.91 89 ALA A O 1
ATOM 690 N N . PRO A 1 90 ? 30.374 23.258 -29.087 1.00 65.31 90 PRO A N 1
ATOM 691 C CA . PRO A 1 90 ? 30.104 24.688 -29.091 1.00 65.31 90 PRO A CA 1
ATOM 692 C C . PRO A 1 90 ? 30.065 25.200 -30.535 1.00 65.31 90 PRO A C 1
ATOM 694 O O . PRO A 1 90 ? 30.954 24.913 -31.336 1.00 65.31 90 PRO A O 1
ATOM 697 N N . ASN A 1 91 ? 29.012 25.945 -30.861 1.00 58.22 91 ASN A N 1
ATOM 698 C CA . ASN A 1 91 ? 28.905 26.702 -32.099 1.00 58.22 91 ASN A CA 1
ATOM 699 C C . ASN A 1 91 ? 29.159 28.184 -31.787 1.00 58.22 91 ASN A C 1
ATOM 701 O O . ASN A 1 91 ? 28.504 28.719 -30.889 1.00 58.22 91 ASN A O 1
ATOM 705 N N . ARG A 1 92 ? 30.003 28.798 -32.625 1.00 49.31 92 ARG A N 1
ATOM 706 C CA . ARG A 1 92 ? 30.468 30.198 -32.678 1.00 49.31 92 ARG A CA 1
ATOM 707 C C . ARG A 1 92 ? 31.672 30.562 -31.822 1.00 49.31 92 ARG A C 1
ATOM 709 O O . ARG A 1 92 ? 31.578 30.489 -30.581 1.00 49.31 92 ARG A O 1
#

pLDDT: mean 75.52, std 15.87, range [41.81, 93.5]

Sequence (92 aa):
MAFININANESIESALRRFKRKVISEEIIKDLKKHAHFIPPGQKAKLKSANARKRNRRRFRQQRPMGAGNNANGPRPAGQGNTGGGTGAPNR